Protein AF-A0A7V9TSN7-F1 (afdb_monomer_lite)

Structure (mmCIF, N/CA/C/O backbone):
data_AF-A0A7V9TSN7-F1
#
_entry.id   AF-A0A7V9TSN7-F1
#
loop_
_atom_site.group_PDB
_atom_site.id
_atom_site.type_symbol
_atom_site.label_atom_id
_atom_site.label_alt_id
_atom_site.label_comp_id
_atom_site.label_asym_id
_atom_site.label_entity_id
_atom_site.label_seq_id
_atom_site.pdbx_PDB_ins_code
_atom_site.Cartn_x
_atom_site.Cartn_y
_atom_site.Cartn_z
_atom_site.occupancy
_atom_site.B_iso_or_equiv
_atom_site.auth_seq_id
_atom_site.auth_comp_id
_atom_site.auth_asym_id
_atom_site.auth_atom_id
_atom_site.pdbx_PDB_model_num
ATOM 1 N N . MET A 1 1 ? -9.053 18.184 -9.076 1.00 53.50 1 MET A N 1
ATOM 2 C CA . MET A 1 1 ? -8.720 18.927 -7.834 1.00 53.50 1 MET A CA 1
ATOM 3 C C . MET A 1 1 ? -9.323 18.303 -6.572 1.00 53.50 1 MET A C 1
ATOM 5 O O . MET A 1 1 ? -8.579 18.076 -5.631 1.00 53.50 1 MET A O 1
ATOM 9 N N . ARG A 1 2 ? -10.621 17.953 -6.543 1.00 70.12 2 ARG A N 1
ATOM 10 C CA . ARG A 1 2 ? -11.256 17.231 -5.415 1.00 70.12 2 ARG A CA 1
ATOM 11 C C . ARG A 1 2 ? -10.577 15.914 -4.978 1.00 70.12 2 ARG A C 1
ATOM 13 O O . ARG A 1 2 ? -10.334 15.791 -3.786 1.00 70.12 2 ARG A O 1
ATOM 20 N N . PRO A 1 3 ? -10.233 14.966 -5.873 1.00 63.66 3 PRO A N 1
ATOM 21 C CA . PRO A 1 3 ? -9.659 13.682 -5.449 1.00 63.66 3 PRO A CA 1
ATOM 22 C C . PRO A 1 3 ? -8.252 13.821 -4.860 1.00 63.66 3 PRO A C 1
ATOM 24 O O . PRO A 1 3 ? -7.942 13.164 -3.882 1.00 63.66 3 PRO A O 1
ATOM 27 N N . ILE A 1 4 ? -7.431 14.736 -5.386 1.00 74.06 4 ILE A N 1
ATOM 28 C CA . ILE A 1 4 ? -6.095 15.038 -4.841 1.00 74.06 4 ILE A CA 1
ATOM 29 C C . ILE A 1 4 ? -6.212 15.644 -3.441 1.00 74.06 4 ILE A C 1
ATOM 31 O O . ILE A 1 4 ? -5.443 15.305 -2.551 1.00 74.06 4 ILE A O 1
ATOM 35 N N . ARG A 1 5 ? -7.202 16.517 -3.232 1.00 74.31 5 ARG A N 1
ATOM 36 C CA . ARG A 1 5 ? -7.473 17.104 -1.919 1.00 74.31 5 ARG A CA 1
ATOM 37 C C . ARG A 1 5 ? -7.990 16.063 -0.923 1.00 74.31 5 ARG A C 1
ATOM 39 O O . ARG A 1 5 ? -7.533 16.069 0.207 1.00 74.31 5 ARG A O 1
ATOM 46 N N . LEU A 1 6 ? -8.884 15.166 -1.343 1.00 72.44 6 LEU A N 1
ATOM 47 C CA . LEU A 1 6 ? -9.359 14.052 -0.512 1.00 72.44 6 LEU A CA 1
ATOM 48 C C . LEU A 1 6 ? -8.231 13.073 -0.176 1.00 72.44 6 LEU A C 1
ATOM 50 O O . LEU A 1 6 ? -8.134 12.642 0.962 1.00 72.44 6 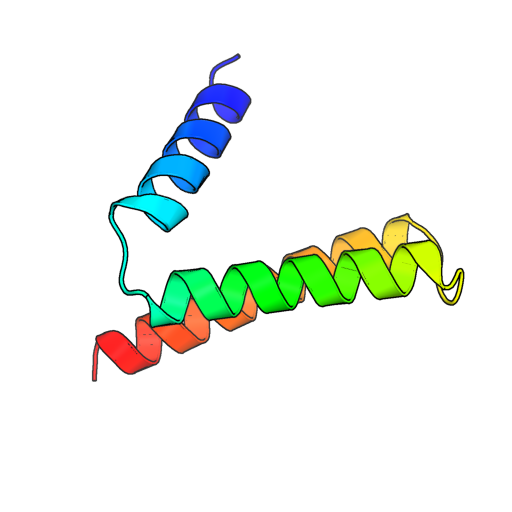LEU A O 1
ATOM 54 N N . LEU A 1 7 ? -7.352 12.777 -1.135 1.00 73.62 7 LEU A N 1
ATOM 55 C CA . LEU A 1 7 ? -6.182 11.934 -0.912 1.00 73.62 7 LEU A CA 1
ATOM 56 C C . LEU A 1 7 ? -5.191 12.603 0.048 1.00 73.62 7 LEU A C 1
ATOM 58 O O . LEU A 1 7 ? -4.712 11.963 0.969 1.00 73.62 7 LEU A O 1
ATOM 62 N N . GLY A 1 8 ? -4.911 13.896 -0.129 1.00 72.12 8 GLY A N 1
ATOM 63 C CA . GLY A 1 8 ? -4.038 14.646 0.774 1.00 72.12 8 GLY A CA 1
ATOM 64 C C . GLY A 1 8 ? -4.606 14.753 2.189 1.00 72.12 8 GLY A C 1
ATOM 65 O O . GLY A 1 8 ? -3.867 14.603 3.151 1.00 72.12 8 GLY A O 1
ATOM 66 N N . GLN A 1 9 ? -5.916 14.956 2.320 1.00 71.19 9 GLN A N 1
ATOM 67 C CA . GLN A 1 9 ? -6.589 15.014 3.615 1.00 71.19 9 GLN A CA 1
ATOM 68 C C . GLN A 1 9 ? -6.622 13.636 4.289 1.00 71.19 9 GLN A C 1
ATOM 70 O O . GLN A 1 9 ? -6.284 13.542 5.458 1.00 71.19 9 GLN A O 1
ATOM 75 N N . PHE A 1 10 ? -6.874 12.567 3.527 1.00 68.75 10 PHE A N 1
ATOM 76 C CA . PHE A 1 10 ? -6.716 11.189 3.994 1.00 68.75 10 PHE A CA 1
ATOM 77 C C . PHE A 1 10 ? -5.293 10.912 4.486 1.00 68.75 10 PHE A C 1
ATOM 79 O O . PHE A 1 10 ? -5.124 10.336 5.548 1.00 68.75 10 PHE A O 1
ATOM 86 N N . LEU A 1 11 ? -4.264 11.349 3.753 1.00 66.94 11 LEU A N 1
ATOM 87 C CA . LEU A 1 11 ? -2.872 11.176 4.176 1.00 66.94 11 LEU A CA 1
ATOM 88 C C . LEU A 1 11 ? -2.551 11.961 5.456 1.00 66.94 11 LEU A C 1
ATOM 90 O O . LEU A 1 11 ? -1.810 11.468 6.298 1.00 66.94 11 LEU A O 1
ATOM 94 N N . VAL A 1 12 ? -3.096 13.168 5.612 1.00 69.00 12 VAL A N 1
ATOM 95 C CA . VAL A 1 12 ? -2.919 13.978 6.827 1.00 69.00 12 VAL A CA 1
ATOM 96 C C . VAL A 1 12 ? -3.627 13.335 8.019 1.00 69.00 12 VAL A C 1
ATOM 98 O O . VAL A 1 12 ? -3.011 13.205 9.074 1.00 69.00 12 VAL A O 1
ATOM 101 N N . ASP A 1 13 ? -4.865 12.879 7.845 1.00 67.38 13 ASP A N 1
ATOM 102 C CA . ASP A 1 13 ? -5.629 12.202 8.896 1.00 67.38 13 ASP A CA 1
ATOM 103 C C . ASP A 1 13 ? -4.985 10.855 9.268 1.00 67.38 13 ASP A C 1
ATOM 105 O O . ASP A 1 13 ? -4.867 10.543 10.447 1.00 67.38 13 ASP A O 1
ATOM 109 N N . LEU A 1 14 ? -4.451 10.118 8.291 1.00 65.69 14 LEU A N 1
ATOM 110 C CA . LEU A 1 14 ? -3.709 8.870 8.498 1.00 65.69 14 LEU A CA 1
ATOM 111 C C . LEU A 1 14 ? -2.409 9.068 9.299 1.00 65.69 14 LEU A C 1
ATOM 113 O O . LEU A 1 14 ? -2.025 8.203 10.079 1.00 65.69 14 LEU A O 1
ATOM 117 N N . ILE A 1 15 ? -1.691 10.174 9.079 1.00 62.41 15 ILE A N 1
ATOM 118 C CA . ILE A 1 15 ? -0.383 10.423 9.710 1.00 62.41 15 ILE A CA 1
ATOM 119 C C . ILE A 1 15 ? -0.530 11.108 11.075 1.00 62.41 15 ILE A C 1
ATOM 121 O O . ILE A 1 15 ? 0.267 10.848 11.975 1.00 62.41 15 ILE A O 1
ATOM 125 N N . ILE A 1 16 ? -1.498 12.016 11.218 1.00 61.66 16 ILE A N 1
ATOM 126 C CA . ILE A 1 16 ? -1.624 12.900 12.388 1.00 61.66 16 ILE A CA 1
ATOM 127 C C . ILE A 1 16 ? -2.800 12.496 13.291 1.00 61.66 16 ILE A C 1
ATOM 129 O O . ILE A 1 16 ? -2.736 12.732 14.496 1.00 61.66 16 ILE A O 1
ATOM 133 N N . GLY A 1 17 ? -3.867 11.919 12.732 1.00 57.88 17 GLY A N 1
ATOM 134 C CA . GLY A 1 17 ? -5.131 11.675 13.435 1.00 57.88 17 GLY A CA 1
ATOM 135 C C . GLY A 1 17 ? -5.444 10.217 13.794 1.00 57.88 17 GLY A C 1
ATOM 136 O O . GLY A 1 17 ? -6.351 10.011 14.595 1.00 57.88 17 GLY A O 1
ATOM 137 N N . ASP A 1 18 ? -4.739 9.230 13.233 1.00 64.56 18 ASP A N 1
ATOM 138 C CA . ASP A 1 18 ? -5.131 7.810 13.294 1.00 64.56 18 ASP A CA 1
ATOM 139 C C . ASP A 1 18 ? -4.337 6.962 14.314 1.00 64.56 18 ASP A C 1
ATOM 141 O O . ASP A 1 18 ? -3.322 7.408 14.863 1.00 64.56 18 ASP A O 1
ATOM 145 N N . ASP A 1 19 ? -4.782 5.720 14.568 1.00 71.75 19 ASP A N 1
ATOM 146 C CA . ASP A 1 19 ? -4.059 4.757 15.417 1.00 71.75 19 ASP A CA 1
ATOM 147 C C . ASP A 1 19 ? -2.646 4.520 14.829 1.00 71.75 19 ASP A C 1
ATOM 149 O O . ASP A 1 19 ? -2.512 4.154 13.652 1.00 71.75 19 ASP A O 1
ATOM 153 N N . PRO A 1 20 ? -1.565 4.687 15.621 1.00 72.88 20 PRO A N 1
ATOM 154 C CA . PRO A 1 20 ? -0.192 4.487 15.159 1.00 72.88 20 PRO A CA 1
ATOM 155 C C . PRO A 1 20 ? 0.046 3.120 14.496 1.00 72.88 20 PRO A C 1
ATOM 157 O O . PRO A 1 20 ? 0.951 2.999 13.667 1.00 72.88 20 PRO A O 1
ATOM 160 N N . LYS A 1 21 ? -0.766 2.096 14.792 1.00 76.75 21 LYS A N 1
ATOM 161 C CA . LYS A 1 21 ? -0.726 0.795 14.102 1.00 76.75 21 LYS A CA 1
ATOM 162 C C . LYS A 1 21 ? -1.078 0.910 12.617 1.00 76.75 21 LYS A C 1
ATOM 164 O O . LYS A 1 21 ? -0.380 0.320 11.789 1.00 76.75 21 LYS A O 1
ATOM 169 N N . ILE A 1 22 ? -2.117 1.675 12.275 1.00 79.50 22 ILE A N 1
ATOM 170 C CA . ILE A 1 22 ? -2.576 1.856 10.891 1.00 79.50 22 ILE A CA 1
ATOM 171 C C . ILE A 1 22 ? -1.524 2.652 10.113 1.00 79.50 22 ILE A C 1
ATOM 173 O O . ILE A 1 22 ? -1.115 2.241 9.022 1.00 79.50 22 ILE A O 1
ATOM 177 N N . ALA A 1 23 ? -1.014 3.734 10.708 1.00 78.31 23 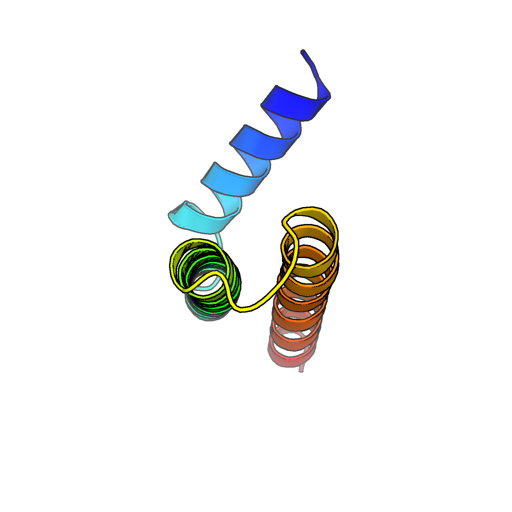ALA A N 1
ATOM 178 C CA . ALA A 1 23 ? 0.044 4.549 10.116 1.00 78.31 23 ALA A CA 1
ATOM 179 C C . ALA A 1 23 ? 1.295 3.712 9.793 1.00 78.31 23 ALA A C 1
ATOM 181 O O . ALA A 1 23 ? 1.796 3.746 8.666 1.00 78.31 23 ALA A O 1
ATOM 182 N N . VAL A 1 24 ? 1.769 2.899 10.746 1.00 83.06 24 VAL A N 1
ATOM 183 C CA . VAL A 1 24 ? 2.921 2.007 10.534 1.00 83.06 24 VAL A CA 1
ATOM 184 C C . VAL A 1 24 ? 2.635 0.989 9.431 1.00 83.06 24 VAL A C 1
ATOM 186 O O . VAL A 1 24 ? 3.472 0.802 8.547 1.00 83.06 24 VAL A O 1
ATOM 189 N N . ALA A 1 25 ? 1.459 0.359 9.434 1.00 82.56 25 ALA A N 1
ATOM 190 C C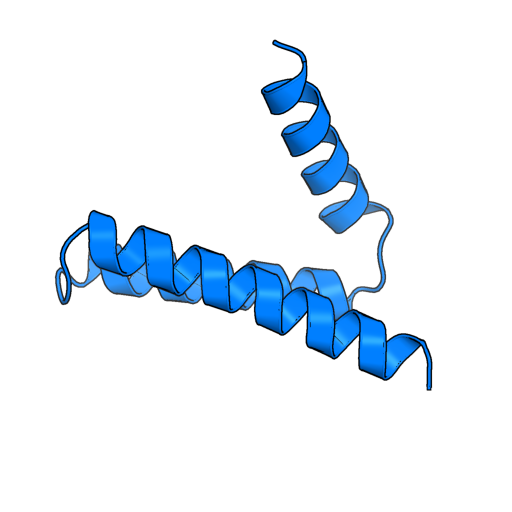A . ALA A 1 25 ? 1.104 -0.655 8.446 1.00 82.56 25 ALA A CA 1
ATOM 191 C C . ALA A 1 25 ? 1.104 -0.094 7.011 1.00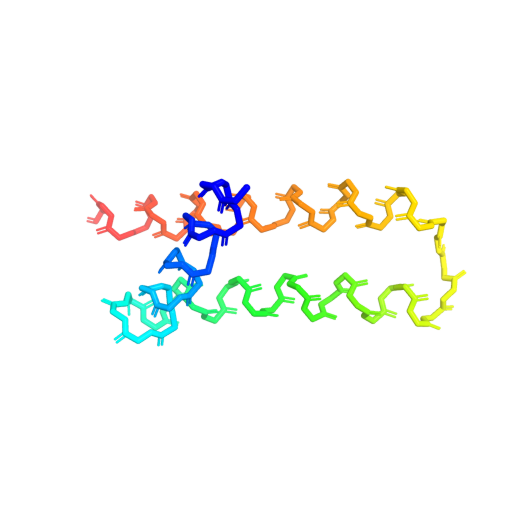 82.56 25 ALA A C 1
ATOM 193 O O . ALA A 1 25 ? 1.655 -0.716 6.096 1.00 82.56 25 ALA A O 1
ATOM 194 N N . VAL A 1 26 ? 0.560 1.113 6.816 1.00 81.62 26 VAL A N 1
ATOM 195 C CA . VAL A 1 26 ? 0.548 1.777 5.504 1.00 81.62 26 VAL A CA 1
ATOM 196 C C . VAL A 1 26 ? 1.951 2.221 5.087 1.00 81.62 26 VAL A C 1
ATOM 198 O O . VAL A 1 26 ? 2.351 1.967 3.949 1.00 81.62 26 VAL A O 1
ATOM 201 N N . VAL A 1 27 ? 2.728 2.831 5.987 1.00 85.12 27 VAL A N 1
ATOM 202 C CA . VAL A 1 27 ? 4.105 3.266 5.683 1.00 85.12 27 VAL A CA 1
ATOM 203 C C . VAL A 1 27 ? 4.986 2.075 5.300 1.00 85.12 27 VAL A C 1
ATOM 205 O O . VAL A 1 27 ? 5.744 2.167 4.333 1.00 85.12 27 VAL A O 1
ATOM 208 N N . VAL A 1 28 ? 4.856 0.940 5.991 1.00 87.31 28 VAL A N 1
ATOM 209 C CA . VAL A 1 28 ? 5.585 -0.293 5.656 1.00 87.31 28 VAL A CA 1
ATOM 210 C C . VAL A 1 28 ? 5.182 -0.812 4.274 1.00 87.31 28 VAL A C 1
ATOM 212 O O . VAL A 1 28 ? 6.058 -1.119 3.465 1.00 87.31 28 VAL A O 1
ATOM 215 N N . ALA A 1 29 ? 3.884 -0.863 3.960 1.00 87.31 29 ALA A N 1
ATOM 216 C CA . ALA A 1 29 ? 3.406 -1.306 2.649 1.00 87.31 29 ALA A CA 1
ATOM 217 C C . ALA A 1 29 ? 3.934 -0.419 1.505 1.00 87.31 29 ALA A C 1
ATOM 219 O O . ALA A 1 29 ? 4.425 -0.927 0.492 1.00 87.31 29 ALA A O 1
ATOM 220 N N . VAL A 1 30 ? 3.894 0.905 1.684 1.00 86.00 30 VAL A N 1
ATOM 221 C CA . VAL A 1 30 ? 4.422 1.869 0.706 1.00 86.00 30 VAL A CA 1
ATOM 222 C C . VAL A 1 30 ? 5.943 1.749 0.574 1.00 86.00 30 VAL A C 1
ATOM 224 O O . VAL A 1 30 ? 6.461 1.739 -0.544 1.00 86.00 30 VAL A O 1
ATOM 227 N N . GLY A 1 31 ? 6.662 1.598 1.689 1.00 88.38 31 GLY A N 1
ATOM 228 C CA . GLY A 1 31 ? 8.113 1.407 1.697 1.00 88.38 31 GLY A CA 1
ATOM 229 C C . GLY A 1 31 ? 8.546 0.145 0.946 1.00 88.38 31 GLY A C 1
ATOM 230 O O . GLY A 1 31 ? 9.474 0.199 0.140 1.00 88.38 31 GLY A O 1
ATOM 231 N N . LEU A 1 32 ? 7.837 -0.972 1.134 1.00 89.19 32 LEU A N 1
ATOM 232 C CA . LEU A 1 32 ? 8.096 -2.221 0.409 1.00 89.19 32 LEU A CA 1
ATOM 233 C C . LEU A 1 32 ? 7.866 -2.074 -1.099 1.00 89.19 32 LEU A C 1
ATOM 235 O O . LEU A 1 32 ? 8.690 -2.533 -1.892 1.00 89.19 32 LEU A O 1
ATOM 239 N N . ALA A 1 33 ? 6.785 -1.404 -1.507 1.00 87.38 33 ALA A N 1
ATOM 240 C CA . ALA A 1 33 ? 6.524 -1.139 -2.920 1.00 87.38 33 ALA A CA 1
ATOM 241 C C . ALA A 1 33 ? 7.617 -0.251 -3.545 1.00 87.38 33 ALA A C 1
ATOM 243 O O . ALA A 1 33 ? 8.095 -0.539 -4.643 1.00 87.38 33 ALA A O 1
ATOM 244 N N . ALA A 1 34 ? 8.068 0.787 -2.834 1.00 85.38 34 ALA A N 1
ATOM 245 C CA . ALA A 1 34 ? 9.158 1.649 -3.288 1.00 85.38 34 ALA A CA 1
ATOM 246 C C . ALA A 1 34 ? 10.482 0.879 -3.436 1.00 85.38 34 ALA A C 1
ATOM 248 O O . ALA A 1 34 ? 11.159 1.017 -4.455 1.00 85.38 34 ALA A O 1
ATOM 249 N N . LEU A 1 35 ? 10.825 0.024 -2.467 1.00 90.62 35 LEU A N 1
ATOM 250 C CA . LEU A 1 35 ? 12.016 -0.827 -2.537 1.00 90.62 35 LEU A CA 1
ATOM 251 C C . LEU A 1 35 ? 11.968 -1.785 -3.732 1.00 90.62 35 LEU A C 1
ATOM 253 O O . LEU A 1 35 ? 12.961 -1.914 -4.444 1.00 90.62 35 LEU A O 1
ATOM 257 N N . LEU A 1 36 ? 10.816 -2.411 -3.991 1.00 89.88 36 LEU A N 1
ATOM 258 C CA . LEU A 1 36 ? 10.624 -3.288 -5.151 1.00 89.88 36 LEU A CA 1
ATOM 259 C C . LEU A 1 36 ? 10.795 -2.545 -6.479 1.00 89.88 36 LEU A C 1
ATOM 261 O O . LEU A 1 36 ? 11.391 -3.093 -7.410 1.00 89.88 36 LEU A O 1
ATOM 265 N N . LEU A 1 37 ? 10.306 -1.303 -6.562 1.00 89.19 37 LEU A N 1
ATOM 266 C CA . LEU A 1 37 ? 10.476 -0.468 -7.749 1.00 89.19 37 LEU A CA 1
ATOM 267 C C . LEU A 1 37 ? 11.952 -0.122 -7.984 1.00 89.19 37 LEU A C 1
ATOM 269 O O . LEU A 1 37 ? 12.441 -0.262 -9.102 1.00 89.19 37 LEU A O 1
ATOM 273 N N . ILE A 1 38 ? 12.664 0.294 -6.931 1.00 91.69 38 ILE A N 1
ATOM 274 C CA . ILE A 1 38 ? 14.085 0.675 -7.001 1.00 91.69 38 ILE A CA 1
ATOM 275 C C . ILE A 1 38 ? 14.967 -0.535 -7.324 1.00 91.69 38 ILE A C 1
ATOM 277 O O . ILE A 1 38 ? 15.917 -0.416 -8.094 1.00 91.69 38 ILE A O 1
ATOM 281 N N . ALA A 1 39 ? 14.638 -1.708 -6.782 1.00 92.31 39 ALA A N 1
ATOM 282 C CA . ALA A 1 39 ? 15.355 -2.948 -7.061 1.00 92.31 39 ALA A CA 1
ATOM 283 C C . ALA A 1 39 ? 15.185 -3.431 -8.515 1.00 92.31 39 ALA A C 1
ATOM 285 O O . ALA A 1 39 ? 15.893 -4.345 -8.935 1.00 92.31 39 ALA A O 1
ATOM 286 N N . GLY A 1 40 ? 14.242 -2.863 -9.278 1.00 88.31 40 GLY A N 1
ATOM 287 C CA . GLY A 1 40 ? 13.992 -3.234 -10.672 1.00 88.31 40 GLY A CA 1
ATOM 288 C C . GLY A 1 40 ? 13.465 -4.662 -10.855 1.00 88.31 40 GLY A C 1
ATOM 289 O O . GLY A 1 40 ? 13.472 -5.179 -11.968 1.00 88.31 40 GLY A O 1
ATOM 290 N N . GLY A 1 41 ? 13.007 -5.312 -9.779 1.00 83.62 41 GLY A N 1
ATOM 291 C CA . GLY A 1 41 ? 12.586 -6.718 -9.793 1.00 83.62 41 GLY A CA 1
ATOM 292 C C . GLY A 1 41 ? 11.226 -6.970 -10.454 1.00 83.62 41 GLY A C 1
ATOM 293 O O . GLY A 1 41 ? 10.860 -8.120 -10.683 1.00 83.62 41 GLY A O 1
ATOM 294 N N . ALA A 1 42 ? 10.463 -5.917 -10.754 1.00 89.44 42 ALA A N 1
ATOM 295 C CA . ALA A 1 42 ? 9.156 -5.998 -11.396 1.00 89.44 42 ALA A CA 1
ATOM 296 C C . ALA A 1 42 ? 8.854 -4.732 -12.214 1.00 89.44 42 ALA A C 1
ATOM 298 O O . ALA A 1 42 ? 9.448 -3.674 -12.004 1.00 89.44 42 ALA A O 1
ATOM 299 N N . SER A 1 43 ? 7.897 -4.828 -13.142 1.00 93.31 43 SER A N 1
ATOM 300 C CA . SER A 1 43 ? 7.430 -3.668 -13.906 1.00 93.31 43 SER A CA 1
ATOM 301 C C . SER A 1 43 ? 6.668 -2.679 -13.017 1.00 93.31 43 SER A C 1
ATOM 303 O O . SER A 1 43 ? 6.002 -3.070 -12.056 1.00 93.31 43 SER A O 1
ATOM 305 N N . ALA A 1 44 ? 6.707 -1.391 -13.373 1.00 90.44 44 ALA A N 1
ATOM 306 C CA . ALA A 1 44 ? 6.035 -0.332 -12.616 1.00 90.44 44 ALA A CA 1
ATOM 307 C C . ALA A 1 44 ? 4.536 -0.612 -12.404 1.00 90.44 44 ALA A C 1
ATOM 309 O O . ALA A 1 44 ? 4.003 -0.367 -11.324 1.00 90.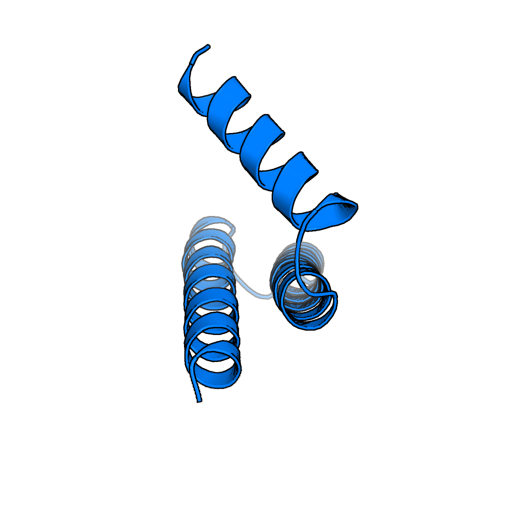44 44 ALA A O 1
ATOM 310 N N . SER A 1 45 ? 3.861 -1.182 -13.407 1.00 93.75 45 SER A N 1
ATOM 311 C CA . SER A 1 45 ? 2.446 -1.558 -13.324 1.00 93.75 45 SER A CA 1
ATOM 312 C C . SER A 1 45 ? 2.201 -2.638 -12.269 1.00 93.75 45 SER A C 1
ATOM 314 O O . SER A 1 45 ? 1.281 -2.506 -11.466 1.00 93.75 45 SER A O 1
ATOM 316 N N . VAL A 1 46 ? 3.045 -3.675 -12.230 1.00 93.62 46 VAL A N 1
ATOM 317 C CA . VAL A 1 46 ? 2.939 -4.760 -11.243 1.00 93.62 46 VAL A CA 1
ATOM 318 C C . VAL A 1 46 ? 3.185 -4.225 -9.837 1.00 93.62 46 VAL A C 1
ATOM 320 O O . VAL A 1 46 ? 2.377 -4.474 -8.946 1.00 93.62 46 VAL A O 1
ATOM 323 N N . VAL A 1 47 ? 4.244 -3.434 -9.647 1.00 92.44 47 VAL A N 1
ATOM 324 C CA . VAL A 1 47 ? 4.560 -2.833 -8.341 1.00 92.44 47 VAL A CA 1
ATOM 325 C C . VAL A 1 47 ? 3.422 -1.936 -7.856 1.00 92.44 47 VAL A C 1
ATOM 327 O O . VAL A 1 47 ? 3.059 -1.985 -6.685 1.00 92.44 47 VAL A O 1
ATOM 330 N N . THR A 1 48 ? 2.811 -1.165 -8.758 1.00 91.00 48 THR A N 1
ATOM 331 C CA . THR A 1 48 ? 1.692 -0.276 -8.418 1.00 91.00 48 THR A CA 1
ATOM 332 C C . THR A 1 48 ? 0.466 -1.064 -7.959 1.00 91.00 48 THR A C 1
ATOM 334 O O . THR A 1 48 ? -0.107 -0.751 -6.917 1.00 91.00 48 THR A O 1
ATOM 337 N N . VAL A 1 49 ? 0.070 -2.103 -8.703 1.00 94.06 49 VAL A N 1
ATOM 338 C CA . VAL A 1 49 ? -1.102 -2.926 -8.355 1.00 94.06 49 VAL A CA 1
ATOM 339 C C . VAL A 1 49 ? -0.869 -3.678 -7.045 1.00 94.06 49 VAL A C 1
ATOM 341 O O . VAL A 1 49 ? -1.721 -3.646 -6.158 1.00 94.06 49 VAL A O 1
ATOM 344 N N . VAL A 1 50 ? 0.292 -4.317 -6.891 1.00 92.62 50 VAL A N 1
ATOM 345 C CA . VAL A 1 50 ? 0.631 -5.075 -5.677 1.00 92.62 50 VAL A CA 1
ATOM 346 C C . VAL A 1 50 ? 0.758 -4.148 -4.467 1.00 92.62 50 VAL A C 1
ATOM 348 O O . VAL A 1 50 ? 0.220 -4.458 -3.408 1.00 92.62 50 VAL A O 1
ATOM 351 N N . GLY A 1 51 ? 1.401 -2.989 -4.621 1.00 90.81 51 GLY A N 1
ATOM 352 C CA . GLY A 1 51 ? 1.511 -1.984 -3.564 1.00 90.81 51 GLY A CA 1
ATOM 353 C C . GLY A 1 51 ? 0.147 -1.454 -3.120 1.00 90.81 51 GLY A C 1
ATOM 354 O O . GLY A 1 51 ? -0.118 -1.377 -1.922 1.00 90.81 51 GLY A O 1
ATOM 355 N N . ALA A 1 52 ? -0.755 -1.168 -4.063 1.00 87.31 52 ALA A N 1
ATOM 356 C CA . ALA A 1 52 ? -2.119 -0.755 -3.740 1.00 87.31 52 ALA A CA 1
ATOM 357 C C . ALA A 1 52 ? -2.880 -1.845 -2.963 1.00 87.31 52 ALA A C 1
ATOM 359 O O . ALA A 1 52 ? -3.515 -1.547 -1.951 1.00 87.31 52 ALA A O 1
ATOM 360 N N . LEU A 1 53 ? -2.772 -3.110 -3.385 1.00 93.12 53 LEU A N 1
ATOM 361 C CA . LEU A 1 53 ? -3.378 -4.242 -2.676 1.00 93.12 53 LEU A CA 1
ATOM 362 C C . LEU A 1 53 ? -2.797 -4.427 -1.269 1.00 93.12 53 LEU A C 1
ATOM 364 O O . LEU A 1 53 ? -3.553 -4.691 -0.333 1.00 93.12 53 LEU A O 1
ATOM 368 N N . LEU A 1 54 ? -1.484 -4.252 -1.096 1.00 89.00 54 LEU A N 1
ATOM 369 C CA . LEU A 1 54 ? -0.826 -4.300 0.213 1.00 89.00 54 LEU A CA 1
ATOM 370 C C . LEU A 1 54 ? -1.333 -3.199 1.143 1.00 89.00 54 LEU A C 1
ATOM 372 O O . LEU A 1 54 ? -1.652 -3.482 2.291 1.00 89.00 54 LEU A O 1
ATOM 376 N N . VAL A 1 55 ? -1.468 -1.965 0.653 1.00 87.44 55 VAL A N 1
ATOM 377 C CA . VAL A 1 55 ? -2.004 -0.858 1.459 1.00 87.44 55 VAL A CA 1
ATOM 378 C C . VAL A 1 55 ? -3.451 -1.136 1.871 1.00 87.44 55 VAL A C 1
ATOM 380 O O . VAL A 1 55 ? -3.780 -1.018 3.049 1.00 87.44 55 VAL A O 1
ATOM 383 N N . VAL A 1 56 ? -4.307 -1.559 0.935 1.00 88.44 56 VAL A N 1
ATOM 384 C CA . VAL A 1 56 ? -5.721 -1.862 1.223 1.00 88.44 56 VAL A CA 1
ATOM 385 C C . VAL A 1 56 ? -5.854 -3.005 2.228 1.00 88.44 56 VAL A C 1
ATOM 387 O O . VAL A 1 56 ? -6.657 -2.918 3.157 1.00 88.44 56 VAL A O 1
ATOM 390 N N . SER A 1 57 ? -5.073 -4.072 2.065 1.00 88.44 57 SER A N 1
ATOM 391 C CA . SER A 1 57 ? -5.110 -5.219 2.977 1.00 88.44 57 SER A CA 1
ATOM 392 C C . SER A 1 57 ? -4.559 -4.873 4.359 1.00 88.44 57 SER A C 1
ATOM 394 O O . SER A 1 57 ? -5.216 -5.182 5.349 1.00 88.44 57 SER A O 1
ATOM 396 N N . ALA A 1 58 ? -3.428 -4.170 4.442 1.00 85.56 58 ALA A N 1
ATOM 397 C CA . ALA A 1 58 ? -2.855 -3.697 5.701 1.00 85.56 58 ALA A CA 1
ATOM 398 C C . ALA A 1 58 ? -3.832 -2.794 6.470 1.00 85.56 58 ALA A C 1
ATOM 400 O O . ALA A 1 58 ? -4.072 -3.009 7.659 1.00 85.56 58 ALA A O 1
ATOM 401 N N . PHE A 1 59 ? -4.461 -1.846 5.771 1.00 82.25 59 PHE A N 1
ATOM 402 C CA . PHE A 1 59 ? -5.490 -0.980 6.340 1.00 82.25 59 PHE A CA 1
ATOM 403 C C . PHE A 1 59 ? -6.706 -1.782 6.827 1.00 82.25 59 PHE A C 1
ATOM 405 O O . PHE A 1 59 ? -7.138 -1.625 7.966 1.00 82.25 59 PHE A O 1
ATOM 412 N N . SER A 1 60 ? -7.221 -2.702 6.004 1.00 85.06 60 SER A N 1
ATOM 413 C CA . SER A 1 60 ? -8.393 -3.524 6.350 1.00 85.06 60 SER A CA 1
ATOM 414 C C . SER A 1 60 ? -8.139 -4.431 7.556 1.00 85.06 60 SER A C 1
ATOM 416 O O . SER A 1 60 ? -9.003 -4.565 8.419 1.00 85.06 60 SER A O 1
ATOM 418 N N . VAL A 1 61 ? -6.954 -5.048 7.633 1.00 86.81 61 VAL A N 1
ATOM 419 C CA . VAL A 1 61 ? -6.554 -5.891 8.769 1.00 86.81 61 VAL A CA 1
ATOM 420 C C . VAL A 1 61 ? -6.422 -5.055 10.035 1.00 86.81 61 VAL A C 1
ATOM 422 O O . VAL A 1 61 ? -6.919 -5.467 11.079 1.00 86.81 61 VAL A O 1
ATOM 425 N N . SER A 1 62 ? -5.797 -3.880 9.951 1.00 81.75 62 SER A N 1
ATOM 426 C CA . SER A 1 62 ? -5.649 -3.008 11.114 1.00 81.75 62 SER A CA 1
ATOM 427 C C . SER A 1 62 ? -7.002 -2.516 11.630 1.00 81.75 62 SER A C 1
ATOM 429 O O . SER A 1 62 ? -7.237 -2.575 12.832 1.00 81.75 62 SER A O 1
ATOM 431 N N . LEU A 1 63 ? -7.919 -2.129 10.735 1.00 82.25 63 LEU A N 1
ATOM 432 C CA . LEU A 1 63 ? -9.289 -1.756 11.099 1.00 82.25 63 LEU A CA 1
ATOM 433 C C . LEU A 1 63 ? -10.025 -2.921 11.779 1.00 82.25 63 LEU A C 1
ATOM 435 O O . LEU A 1 63 ? -10.666 -2.745 12.809 1.00 82.25 63 LEU A O 1
ATOM 439 N N . PHE A 1 64 ? -9.914 -4.130 11.224 1.00 84.06 64 PHE A N 1
ATOM 440 C CA . PHE A 1 64 ? -10.543 -5.317 11.802 1.00 84.06 64 PHE A CA 1
ATOM 441 C C . PHE A 1 64 ? -10.020 -5.632 13.209 1.00 84.06 64 PHE A C 1
ATOM 443 O O . PHE A 1 64 ? -10.808 -5.983 14.086 1.00 84.06 64 PHE A O 1
ATOM 450 N N . LEU A 1 65 ? -8.706 -5.505 13.420 1.00 83.50 65 LEU A N 1
ATOM 451 C CA . LEU A 1 65 ? -8.080 -5.702 14.727 1.00 83.50 65 LEU A CA 1
ATOM 452 C C . LEU A 1 65 ? -8.491 -4.628 15.735 1.00 83.50 65 LEU A C 1
ATOM 454 O O . LEU 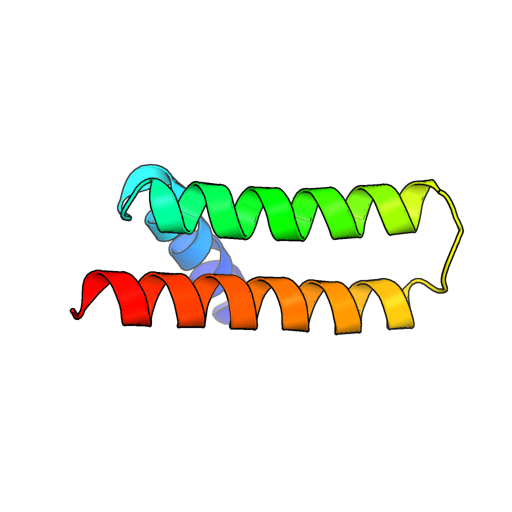A 1 65 ? -8.615 -4.953 16.906 1.00 83.50 65 LEU A O 1
ATOM 458 N N . ASP A 1 66 ? -8.708 -3.391 15.293 1.00 78.62 66 ASP A N 1
ATOM 459 C CA . ASP A 1 66 ? -9.137 -2.297 16.171 1.00 78.62 66 ASP A CA 1
ATOM 460 C C . ASP A 1 66 ? -10.607 -2.437 16.607 1.00 78.62 66 ASP A C 1
ATOM 462 O O . ASP A 1 66 ? -10.982 -2.091 17.722 1.00 78.62 66 ASP A O 1
ATOM 466 N N . THR A 1 67 ? -11.454 -3.022 15.752 1.00 74.19 67 THR A N 1
ATOM 467 C CA . THR A 1 67 ? -12.871 -3.284 16.074 1.00 74.19 67 THR A CA 1
ATOM 468 C C . THR A 1 67 ? -13.122 -4.499 16.979 1.00 74.19 67 THR A C 1
ATOM 470 O O . THR A 1 67 ? -14.283 -4.783 17.291 1.00 74.19 67 THR A O 1
ATOM 473 N N . ARG A 1 68 ? -12.081 -5.246 17.365 1.00 64.38 68 ARG A N 1
ATOM 474 C CA . ARG A 1 68 ? -12.169 -6.443 18.217 1.00 64.38 68 ARG A CA 1
ATOM 475 C C . ARG A 1 68 ? -11.580 -6.199 19.597 1.00 64.38 68 ARG A C 1
ATOM 477 O O . ARG A 1 68 ? -12.215 -6.686 20.557 1.00 64.38 68 ARG A O 1
#

Secondary structure (DSSP, 8-state):
-HHHHHHHHHHHIIIIIS-HHHHHHHHHHHHHHHHHHHTT-S-HHHHHHHHHHHHHHHHHHHHHHHT-

Foldseek 3Di:
DVVVVVVVVVVCCLCPPDDVQLVVQLVVLQVVLVVCVVVVVDDPVVSVVSSVVSNVVSNVVVVVVVVD

Sequence (68 aa):
MRPIRLLGQFLVDLIIGDDPKIAVAVVVAVGLAALLLIAGGASASVVTVVGALLVVSAFSVSLFLDTR

Radius of gyration: 13.23 Å; chains: 1; bounding box: 28×26×32 Å

pLDDT: mean 80.9, std 10.24, range [53.5, 94.06]